Protein AF-A0A3N5P354-F1 (afdb_monomer)

Secondary structure (DSSP, 8-state):
---SS---------SS-EEETTEEE--TTTTSS--TT------HHH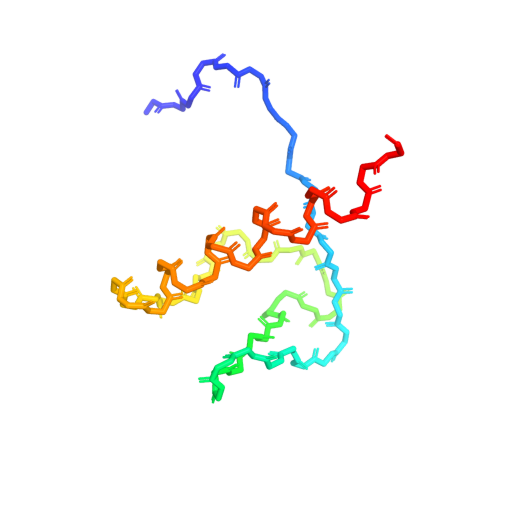HHHHHHHHHHHHHHH--

Mean predicted aligned error: 4.29 Å

pLDDT: mean 91.45, std 7.53, range [50.81, 97.62]

Sequence (63 aa):
FGDPDVHFHVIPRYSGARNFMGMAYQDAGWPGPPALNVDVILDAPARDALVMELRQTWQRAAP

Radius of gyration: 14.05 Å; Cα contacts (8 Å, |Δi|>4): 30; chains: 1; bounding box: 37×28×30 Å

Foldseek 3Di:
DDDPDDDDDDDDADPAWDDDPNDTDHQPQPPHDGPPPDDDDDDPVRVVVVVVVVVVVVVVPDD

Structure (mmCIF, N/CA/C/O backbone):
data_AF-A0A3N5P354-F1
#
_entry.id   AF-A0A3N5P354-F1
#
loop_
_atom_site.group_PDB
_atom_site.id
_atom_site.type_symbol
_atom_site.label_atom_id
_atom_site.label_alt_id
_atom_site.label_comp_id
_atom_site.label_asym_id
_atom_site.label_entity_id
_atom_site.label_seq_id
_atom_site.pdbx_PDB_ins_code
_atom_site.Cartn_x
_atom_site.Cartn_y
_atom_site.Cartn_z
_atom_site.occupancy
_atom_site.B_iso_or_equiv
_atom_site.auth_seq_id
_atom_site.auth_comp_id
_atom_site.auth_asym_id
_atom_site.auth_atom_id
_atom_site.pdbx_PDB_model_num
ATOM 1 N N . PHE A 1 1 ? 18.229 7.958 9.032 1.00 50.81 1 PHE A N 1
ATOM 2 C CA . PHE A 1 1 ? 17.484 8.725 10.045 1.00 50.81 1 PHE A CA 1
ATOM 3 C C . PHE A 1 1 ? 16.016 8.515 9.740 1.00 50.81 1 PHE A C 1
ATOM 5 O O . PHE A 1 1 ? 15.651 8.681 8.584 1.00 50.81 1 PHE A O 1
ATOM 12 N N . GLY A 1 2 ? 15.247 7.983 10.689 1.00 77.44 2 GLY A N 1
ATOM 13 C CA . GLY A 1 2 ? 13.823 7.712 10.478 1.00 77.44 2 GLY A CA 1
ATOM 14 C C . GLY A 1 2 ? 13.014 9.002 10.384 1.00 77.44 2 GLY A C 1
ATOM 15 O O . GLY A 1 2 ? 13.523 10.070 10.729 1.00 77.44 2 GLY A O 1
ATOM 16 N N . ASP A 1 3 ? 11.777 8.881 9.917 1.00 85.38 3 ASP A N 1
ATOM 17 C CA . ASP A 1 3 ? 10.781 9.942 10.040 1.00 85.38 3 ASP A CA 1
ATOM 18 C C . ASP A 1 3 ? 10.588 10.258 11.540 1.00 85.38 3 ASP A C 1
ATOM 20 O O . ASP A 1 3 ? 10.308 9.331 12.309 1.00 85.38 3 ASP A O 1
ATOM 24 N N . PRO A 1 4 ? 10.839 11.503 11.993 1.00 92.94 4 PRO A N 1
ATOM 25 C CA . PRO A 1 4 ? 10.691 11.864 13.400 1.00 92.94 4 PRO A CA 1
ATOM 26 C C . PRO A 1 4 ? 9.228 11.865 13.856 1.00 92.94 4 PRO A C 1
ATOM 28 O O . PRO A 1 4 ? 8.976 11.811 15.063 1.00 92.94 4 PRO A O 1
ATOM 31 N N . ASP A 1 5 ? 8.278 11.922 12.922 1.00 95.06 5 ASP A N 1
ATOM 32 C CA . ASP A 1 5 ? 6.863 11.981 13.236 1.00 95.06 5 ASP A CA 1
ATOM 33 C C . ASP A 1 5 ? 6.314 10.582 13.534 1.00 95.06 5 ASP A C 1
ATOM 35 O O . ASP A 1 5 ? 6.456 9.626 12.762 1.00 95.06 5 ASP A O 1
ATOM 39 N N . VAL A 1 6 ? 5.653 10.455 14.689 1.00 92.50 6 VAL A N 1
ATOM 40 C CA . VAL A 1 6 ? 5.041 9.195 15.121 1.00 92.50 6 VAL A CA 1
ATOM 41 C C . VAL A 1 6 ? 3.899 8.836 14.175 1.00 92.50 6 VAL A C 1
ATOM 43 O O . VAL A 1 6 ? 2.906 9.555 14.075 1.00 92.50 6 VAL A O 1
ATOM 46 N N . HIS A 1 7 ? 4.006 7.673 13.539 1.00 92.69 7 HIS A N 1
ATOM 47 C CA . HIS A 1 7 ? 2.969 7.110 12.685 1.00 92.69 7 HIS A CA 1
ATOM 48 C C . HIS A 1 7 ? 2.834 5.601 12.908 1.00 92.69 7 HIS A C 1
ATOM 50 O O . HIS A 1 7 ? 3.757 4.925 13.364 1.00 92.69 7 HIS A O 1
ATOM 56 N N . PHE A 1 8 ? 1.658 5.068 12.580 1.00 90.19 8 PHE A N 1
ATOM 57 C CA . PHE A 1 8 ? 1.356 3.644 12.683 1.00 90.19 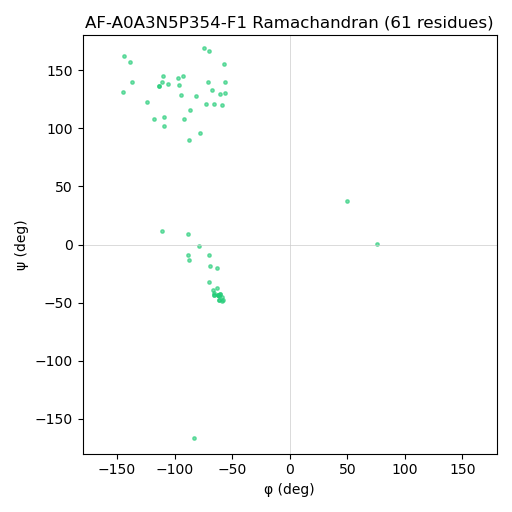8 PHE A CA 1
ATOM 58 C C . PHE A 1 8 ? 1.149 3.056 11.291 1.00 90.19 8 PHE A C 1
ATOM 60 O O . PHE A 1 8 ? 0.430 3.622 10.468 1.00 90.19 8 PHE A O 1
ATOM 67 N N . HIS A 1 9 ? 1.724 1.881 11.043 1.00 88.31 9 HIS A N 1
ATOM 68 C CA . HIS A 1 9 ? 1.426 1.110 9.843 1.00 88.31 9 HIS A 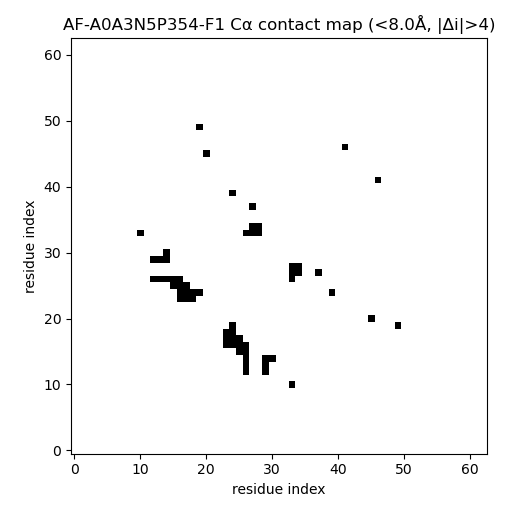CA 1
ATOM 69 C C . HIS A 1 9 ? 0.197 0.232 10.083 1.00 88.31 9 HIS A C 1
ATOM 71 O O . HIS A 1 9 ? 0.232 -0.692 10.895 1.00 88.31 9 HIS A O 1
ATOM 77 N N . VAL A 1 10 ? -0.883 0.496 9.347 1.00 90.19 10 VAL A N 1
ATOM 78 C CA . VAL A 1 10 ? -2.057 -0.383 9.281 1.00 90.19 10 VAL A CA 1
ATOM 79 C C . VAL A 1 10 ? -2.076 -1.029 7.901 1.00 90.19 10 VAL A C 1
ATOM 81 O O . VAL A 1 10 ? -2.299 -0.354 6.900 1.00 90.19 10 VAL A O 1
ATOM 84 N N . ILE A 1 11 ? -1.807 -2.334 7.845 1.00 90.25 11 ILE A N 1
ATOM 85 C CA . ILE A 1 11 ? -1.647 -3.079 6.590 1.00 90.25 11 ILE A CA 1
ATOM 86 C C . ILE A 1 11 ? -2.730 -4.163 6.521 1.00 90.25 11 ILE A C 1
ATO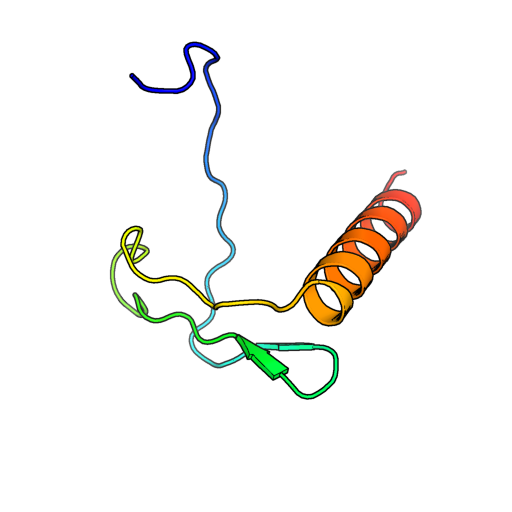M 88 O O . ILE A 1 11 ? -2.640 -5.147 7.261 1.00 90.25 11 ILE A O 1
ATOM 92 N N . PRO A 1 12 ? -3.750 -4.024 5.652 1.00 90.50 12 PRO A N 1
ATOM 93 C CA . PRO A 1 12 ? -4.698 -5.099 5.377 1.00 90.50 12 PRO A CA 1
ATOM 94 C C . PRO A 1 12 ? -3.974 -6.321 4.800 1.00 90.50 12 PRO A C 1
ATOM 96 O O . PRO A 1 12 ? -3.200 -6.194 3.852 1.00 90.50 12 PRO A O 1
ATOM 99 N N . ARG A 1 13 ? -4.223 -7.504 5.370 1.00 94.62 13 ARG A N 1
ATOM 100 C CA . ARG A 1 13 ? -3.562 -8.764 4.992 1.00 94.62 13 ARG A CA 1
ATOM 101 C C . ARG A 1 13 ? -4.559 -9.700 4.318 1.00 94.62 13 ARG A C 1
ATOM 103 O O . ARG A 1 13 ? -5.700 -9.809 4.769 1.00 94.62 13 ARG A O 1
ATOM 110 N N . TYR A 1 14 ? -4.128 -10.394 3.269 1.00 94.62 14 TYR A N 1
ATOM 111 C CA . TYR A 1 14 ? -4.977 -11.309 2.504 1.00 94.62 14 TYR A CA 1
ATOM 112 C C . TYR A 1 14 ? -4.213 -12.594 2.189 1.00 94.62 14 TYR A C 1
ATOM 114 O O . TYR A 1 14 ? -3.059 -12.545 1.782 1.00 94.62 14 TYR A O 1
ATOM 122 N N . SER A 1 15 ? -4.881 -13.746 2.281 1.00 95.38 15 SER A N 1
ATOM 123 C CA . SER A 1 15 ? -4.285 -15.044 1.929 1.00 95.38 15 SER A CA 1
ATOM 124 C C . SER A 1 15 ? -4.042 -15.246 0.431 1.00 95.38 15 SER A C 1
ATOM 126 O O . SER A 1 15 ? -3.411 -16.223 0.036 1.00 95.38 15 SER A O 1
ATOM 128 N N . GLY A 1 16 ? -4.546 -14.343 -0.413 1.00 94.62 16 GLY A N 1
ATOM 129 C CA . GLY A 1 16 ? -4.396 -14.404 -1.860 1.00 94.62 16 GLY A CA 1
ATOM 130 C C . GLY A 1 16 ? -4.239 -13.024 -2.486 1.00 94.62 16 GLY A C 1
ATOM 131 O O . GLY A 1 16 ? -4.614 -12.006 -1.900 1.00 94.62 16 GLY A O 1
ATOM 132 N N . ALA A 1 17 ? -3.728 -13.008 -3.718 1.00 94.81 17 ALA A N 1
ATOM 133 C CA . ALA A 1 17 ? -3.436 -11.781 -4.451 1.00 94.81 17 ALA A CA 1
ATOM 134 C C . ALA A 1 17 ? -4.670 -10.879 -4.584 1.00 94.81 17 ALA A C 1
ATOM 136 O O . ALA A 1 17 ? -5.781 -11.365 -4.826 1.00 94.81 17 ALA A O 1
ATOM 137 N N . ARG A 1 18 ? -4.480 -9.567 -4.435 1.00 94.12 18 ARG A N 1
ATOM 138 C CA . ARG A 1 18 ? -5.441 -8.547 -4.876 1.00 94.12 18 ARG A CA 1
ATOM 139 C C . ARG A 1 18 ? -5.004 -8.043 -6.244 1.00 94.12 18 ARG A C 1
ATOM 141 O O . ARG A 1 18 ? -3.811 -7.932 -6.488 1.00 94.12 18 ARG A O 1
ATOM 148 N N . ASN A 1 19 ? -5.948 -7.756 -7.134 1.00 93.44 19 ASN A N 1
ATOM 149 C CA . ASN A 1 19 ? -5.629 -7.267 -8.474 1.00 93.44 19 ASN A CA 1
ATOM 150 C C . ASN A 1 19 ? -6.119 -5.834 -8.643 1.00 93.44 19 ASN A C 1
ATOM 152 O O . ASN A 1 19 ? -7.250 -5.524 -8.270 1.00 93.44 19 ASN A O 1
ATOM 156 N N . PHE A 1 20 ? -5.290 -4.989 -9.244 1.00 92.50 20 PHE A N 1
ATOM 157 C CA . PHE A 1 20 ? -5.647 -3.627 -9.625 1.00 92.50 20 PHE A CA 1
ATOM 158 C C . PHE A 1 20 ? -4.946 -3.274 -10.937 1.00 92.50 20 PHE A C 1
ATOM 160 O O . PHE A 1 20 ? -3.758 -3.536 -11.087 1.00 92.50 20 PHE A O 1
ATOM 167 N N . MET A 1 21 ? -5.693 -2.739 -11.909 1.00 89.94 21 MET A N 1
ATOM 168 C CA . MET A 1 21 ? -5.181 -2.390 -13.247 1.00 89.94 21 MET A CA 1
ATOM 169 C C . MET A 1 21 ? -4.382 -3.520 -13.933 1.00 89.94 21 MET A C 1
ATOM 171 O O . MET A 1 21 ? -3.373 -3.279 -14.586 1.00 89.94 21 MET A O 1
ATOM 175 N N . GLY A 1 22 ? -4.814 -4.776 -13.764 1.00 90.00 22 GLY A N 1
ATOM 176 C CA . GLY A 1 22 ? -4.133 -5.948 -14.335 1.00 90.00 22 GLY A CA 1
ATOM 177 C C . GLY A 1 22 ? -2.843 -6.367 -13.616 1.00 90.00 22 GLY A C 1
ATOM 178 O O . GLY A 1 22 ? -2.239 -7.363 -14.005 1.00 90.00 22 GLY A O 1
ATOM 179 N N . MET A 1 23 ? -2.443 -5.662 -12.554 1.00 90.44 23 MET A N 1
ATOM 180 C CA . MET A 1 23 ? -1.310 -6.013 -11.701 1.00 90.44 23 MET A CA 1
ATOM 181 C C . MET A 1 23 ? -1.773 -6.776 -10.459 1.00 90.44 23 MET A C 1
ATOM 183 O O . MET A 1 23 ? -2.761 -6.408 -9.819 1.00 90.44 23 MET A O 1
ATOM 187 N N . ALA A 1 24 ? -1.030 -7.827 -10.109 1.00 92.62 24 ALA A N 1
ATOM 188 C CA . ALA A 1 24 ? -1.261 -8.627 -8.915 1.00 92.62 24 ALA A CA 1
ATOM 189 C C . ALA A 1 24 ? -0.404 -8.133 -7.740 1.00 92.62 24 ALA A C 1
ATOM 191 O O . ALA A 1 24 ? 0.815 -8.027 -7.841 1.00 92.62 24 ALA A O 1
ATOM 192 N N . TYR A 1 25 ? -1.054 -7.907 -6.605 1.00 92.69 25 TYR A N 1
ATOM 193 C CA . TYR A 1 25 ? -0.464 -7.504 -5.334 1.00 92.69 25 TYR A CA 1
ATOM 194 C C . TYR A 1 25 ? -0.561 -8.687 -4.376 1.00 92.69 25 TYR A C 1
ATOM 196 O O . TYR A 1 25 ? -1.638 -9.001 -3.858 1.00 92.69 25 TYR A O 1
ATOM 204 N N . GLN A 1 26 ? 0.556 -9.389 -4.201 1.00 93.31 26 GLN A N 1
ATOM 205 C CA . GLN A 1 26 ? 0.655 -10.530 -3.298 1.00 93.31 26 GLN A CA 1
ATOM 206 C C . GLN A 1 26 ? 1.144 -10.094 -1.922 1.00 93.31 26 GLN A C 1
ATOM 208 O O . GLN A 1 26 ? 2.000 -9.223 -1.792 1.00 93.31 26 GLN A O 1
ATOM 213 N N . ASP A 1 27 ? 0.625 -10.752 -0.894 1.00 94.56 27 ASP A N 1
ATOM 214 C CA . ASP A 1 27 ? 1.109 -10.605 0.469 1.00 94.56 27 ASP A CA 1
ATOM 215 C C . ASP A 1 27 ? 2.265 -11.584 0.710 1.00 94.56 27 ASP A C 1
ATOM 217 O O . ASP A 1 27 ? 2.057 -12.729 1.110 1.00 94.56 27 ASP A O 1
ATOM 221 N N . ALA A 1 28 ? 3.493 -11.142 0.435 1.00 94.12 28 ALA A N 1
ATOM 222 C CA . ALA A 1 28 ? 4.689 -11.986 0.530 1.00 94.12 28 ALA A CA 1
ATOM 223 C C . ALA A 1 28 ? 4.981 -12.493 1.955 1.00 94.12 28 ALA A C 1
ATOM 225 O O . ALA A 1 28 ? 5.700 -13.474 2.126 1.00 94.12 28 ALA A O 1
ATOM 226 N N . GLY A 1 29 ? 4.436 -11.827 2.979 1.00 93.94 29 GLY A N 1
ATOM 227 C CA . GLY A 1 29 ? 4.600 -12.227 4.374 1.00 93.94 29 GLY A CA 1
ATOM 228 C C . GLY A 1 29 ? 3.549 -13.225 4.853 1.00 93.94 29 GLY A C 1
ATOM 229 O O . GLY A 1 29 ? 3.657 -13.713 5.973 1.00 93.94 29 GLY A O 1
ATOM 230 N N . TRP A 1 30 ? 2.497 -13.504 4.079 1.00 96.00 30 TRP A N 1
ATOM 231 C CA . TRP A 1 30 ? 1.402 -14.372 4.519 1.00 96.00 30 TRP A CA 1
ATOM 232 C C . TRP A 1 30 ? 1.834 -15.851 4.605 1.00 96.00 30 TRP A C 1
ATOM 234 O O . TRP A 1 30 ? 2.530 -16.326 3.708 1.00 96.00 30 TRP A O 1
ATOM 244 N N . PRO A 1 31 ? 1.408 -16.627 5.630 1.00 95.88 31 PRO A N 1
ATOM 245 C CA . PRO A 1 31 ? 0.519 -16.278 6.753 1.00 95.88 31 PRO A CA 1
ATOM 246 C C . PRO A 1 31 ? 1.230 -15.689 7.984 1.00 95.88 31 PRO A C 1
ATOM 248 O O . PRO A 1 31 ? 0.621 -15.553 9.043 1.00 95.88 31 PRO A O 1
ATOM 251 N N . GLY A 1 32 ? 2.517 -15.373 7.876 1.00 94.56 32 GLY A N 1
ATOM 252 C CA . GLY A 1 32 ? 3.312 -14.787 8.948 1.00 94.56 32 GLY A CA 1
ATOM 253 C C . GLY A 1 32 ? 3.172 -13.260 9.088 1.00 94.56 32 GLY A C 1
ATOM 254 O O . GLY A 1 32 ? 2.261 -12.623 8.532 1.00 94.56 32 GLY A O 1
ATOM 255 N N . PRO A 1 33 ? 4.086 -12.643 9.860 1.00 94.44 33 PRO A N 1
ATOM 256 C CA . PRO A 1 33 ? 4.166 -11.192 9.993 1.00 94.44 33 PRO A CA 1
ATOM 257 C C . PRO A 1 33 ? 4.345 -10.486 8.636 1.00 94.44 33 PRO A C 1
ATOM 259 O O . PRO A 1 33 ? 4.856 -11.096 7.695 1.00 94.44 33 PRO A O 1
ATOM 262 N N . PRO A 1 34 ? 3.945 -9.206 8.508 1.00 93.38 34 PRO A N 1
ATOM 263 C CA . PRO A 1 34 ? 4.17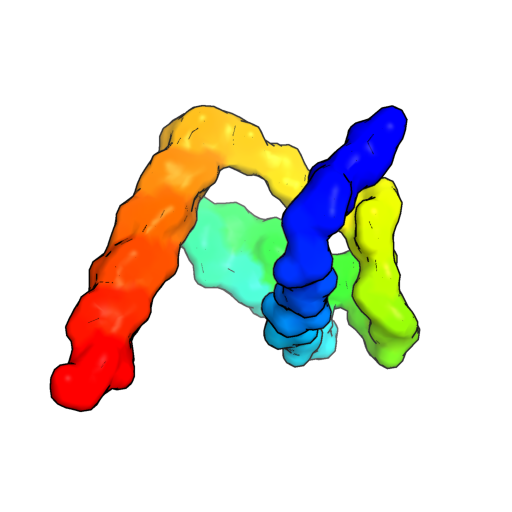9 -8.446 7.284 1.00 93.38 34 PRO A CA 1
ATOM 264 C C . PRO A 1 34 ? 5.670 -8.419 6.928 1.00 93.38 34 PRO A C 1
ATOM 266 O O . PRO A 1 34 ? 6.507 -8.092 7.771 1.00 93.38 34 PRO A O 1
ATOM 269 N N . ALA A 1 35 ? 6.000 -8.741 5.678 1.00 93.88 35 ALA A N 1
ATOM 270 C CA . ALA A 1 35 ? 7.358 -8.621 5.165 1.00 93.88 35 ALA A CA 1
ATOM 271 C C . ALA A 1 35 ? 7.646 -7.148 4.833 1.00 93.88 35 ALA A C 1
ATOM 273 O O . ALA A 1 35 ? 7.282 -6.667 3.766 1.00 93.88 35 ALA A O 1
ATOM 274 N N . LEU A 1 36 ? 8.276 -6.420 5.762 1.00 90.50 36 LEU A N 1
ATOM 275 C CA . LEU A 1 36 ? 8.574 -4.982 5.613 1.00 90.50 36 LEU A CA 1
ATOM 276 C C . LEU A 1 36 ? 9.797 -4.685 4.728 1.00 90.50 36 LEU A C 1
ATOM 278 O O . LEU A 1 36 ? 10.165 -3.531 4.545 1.00 90.50 36 LEU A O 1
ATOM 282 N N . ASN A 1 37 ? 10.452 -5.726 4.222 1.00 91.31 37 ASN A N 1
ATOM 283 C CA . ASN A 1 37 ? 11.627 -5.653 3.358 1.00 91.31 37 ASN A CA 1
ATOM 284 C C . ASN A 1 37 ? 11.333 -6.107 1.919 1.00 9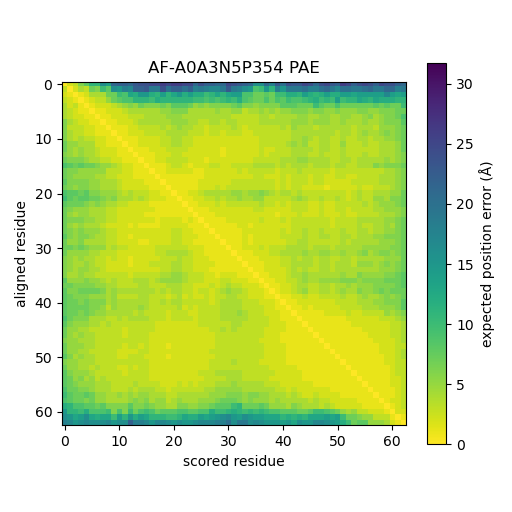1.31 37 ASN A C 1
ATOM 286 O O . ASN A 1 37 ? 12.271 -6.383 1.171 1.00 91.31 37 ASN A O 1
ATOM 290 N N . VAL A 1 38 ? 10.057 -6.270 1.562 1.00 90.38 38 VAL A N 1
ATOM 291 C CA . VAL A 1 38 ? 9.622 -6.716 0.237 1.00 90.38 38 VAL A CA 1
ATOM 292 C C . VAL A 1 38 ? 8.673 -5.682 -0.345 1.00 90.38 38 VAL A C 1
ATOM 294 O O . VAL A 1 38 ? 7.621 -5.408 0.229 1.00 90.38 38 VAL A O 1
ATOM 297 N N . ASP A 1 39 ? 9.027 -5.172 -1.520 1.00 88.50 39 ASP A N 1
ATOM 298 C CA . ASP A 1 39 ? 8.273 -4.133 -2.212 1.00 88.50 39 ASP A CA 1
ATOM 299 C C . ASP A 1 39 ? 7.592 -4.675 -3.472 1.00 88.50 39 ASP A C 1
ATOM 301 O O . ASP A 1 39 ? 8.152 -5.489 -4.211 1.00 88.50 39 ASP A O 1
ATOM 305 N N . VAL A 1 40 ? 6.399 -4.154 -3.768 1.00 88.19 40 VAL A N 1
ATOM 306 C CA . VAL A 1 40 ? 5.809 -4.235 -5.109 1.00 88.19 40 VAL A CA 1
ATOM 307 C C . VAL A 1 40 ? 6.233 -2.979 -5.862 1.00 88.19 40 VAL A C 1
ATOM 309 O O . VAL A 1 40 ? 5.771 -1.880 -5.555 1.00 88.19 40 VAL A O 1
ATOM 312 N N . ILE A 1 41 ? 7.134 -3.131 -6.833 1.00 90.06 41 ILE A N 1
ATOM 313 C CA . ILE A 1 41 ? 7.640 -2.001 -7.617 1.00 90.06 41 ILE A CA 1
ATOM 314 C C . ILE A 1 41 ? 6.544 -1.521 -8.571 1.00 90.06 41 ILE A C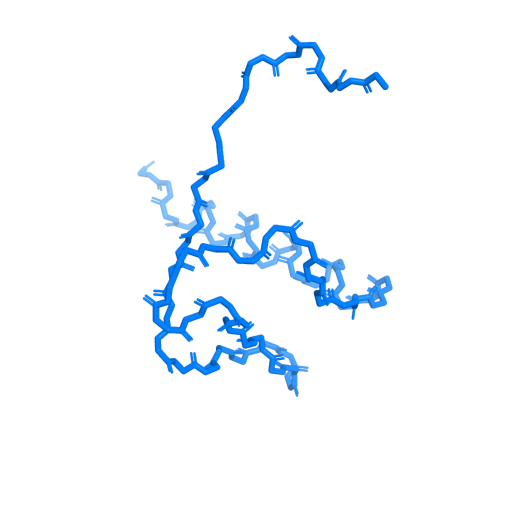 1
ATOM 316 O O . ILE A 1 41 ? 6.084 -2.272 -9.430 1.00 90.06 41 ILE A O 1
ATOM 320 N N . LEU A 1 42 ? 6.158 -0.254 -8.428 1.00 90.44 42 LEU A N 1
ATOM 321 C CA . LEU A 1 42 ? 5.214 0.424 -9.312 1.00 90.44 42 LEU A CA 1
ATOM 322 C C . LEU A 1 42 ? 5.958 1.404 -10.213 1.00 90.44 42 LEU A C 1
ATOM 324 O O . LEU A 1 42 ? 6.825 2.149 -9.751 1.00 90.44 42 LEU A O 1
ATOM 328 N N . ASP A 1 43 ? 5.577 1.446 -11.487 1.00 93.25 43 ASP A N 1
ATOM 329 C CA . ASP A 1 43 ? 5.932 2.571 -12.342 1.00 93.25 43 ASP A CA 1
ATOM 330 C C . ASP A 1 43 ? 5.079 3.806 -11.997 1.00 93.25 43 ASP A C 1
ATOM 332 O O . ASP A 1 43 ? 4.120 3.747 -11.216 1.00 93.25 43 ASP A O 1
ATOM 336 N N . ALA A 1 44 ? 5.460 4.964 -12.543 1.00 95.12 44 ALA A N 1
ATOM 337 C CA . ALA A 1 44 ? 4.752 6.210 -12.260 1.00 95.12 44 ALA A CA 1
ATOM 338 C C . ALA A 1 44 ? 3.258 6.146 -12.653 1.00 95.12 44 ALA A C 1
ATOM 340 O O . ALA A 1 4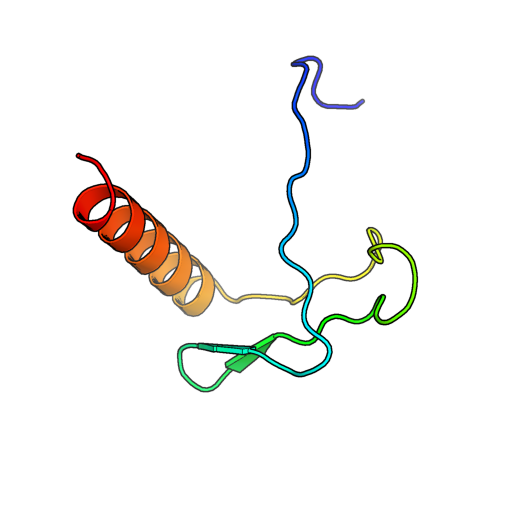4 ? 2.433 6.507 -11.811 1.00 95.12 44 ALA A O 1
ATOM 341 N N . PRO A 1 45 ? 2.872 5.628 -13.840 1.00 94.94 45 PRO A N 1
ATOM 342 C CA . PRO A 1 45 ? 1.461 5.470 -14.195 1.00 94.94 45 PRO A CA 1
ATOM 343 C C . PRO A 1 45 ? 0.653 4.602 -13.218 1.00 94.94 45 PRO A C 1
ATOM 345 O O . PRO A 1 45 ? -0.430 5.013 -12.794 1.00 94.94 45 PRO A O 1
ATOM 348 N N . ALA A 1 46 ? 1.157 3.426 -12.828 1.00 93.12 46 ALA A N 1
ATOM 349 C CA . ALA A 1 46 ? 0.454 2.525 -11.916 1.00 93.12 46 ALA A CA 1
ATOM 350 C C . ALA A 1 46 ? 0.314 3.133 -10.515 1.00 93.12 46 ALA A C 1
ATOM 352 O O . ALA A 1 46 ? -0.758 3.060 -9.906 1.00 93.12 46 ALA A O 1
ATOM 353 N N . ARG A 1 47 ? 1.373 3.786 -10.017 1.00 95.12 47 ARG A N 1
ATOM 354 C CA . ARG A 1 47 ? 1.342 4.530 -8.752 1.00 95.12 47 ARG A CA 1
ATOM 355 C C . ARG A 1 47 ? 0.277 5.626 -8.784 1.00 95.12 47 ARG A C 1
ATOM 357 O O . ARG A 1 47 ? -0.514 5.728 -7.849 1.00 95.12 47 ARG A O 1
ATOM 364 N N . ASP A 1 48 ? 0.249 6.436 -9.838 1.00 97.00 48 ASP A N 1
ATOM 365 C CA . ASP A 1 48 ? -0.663 7.579 -9.937 1.00 97.00 48 ASP A CA 1
ATOM 366 C C . ASP A 1 48 ? -2.126 7.124 -10.028 1.00 97.00 48 ASP A C 1
ATOM 368 O O . ASP A 1 48 ? -2.994 7.689 -9.354 1.00 97.00 48 ASP A O 1
ATOM 372 N N . ALA A 1 49 ? -2.392 6.042 -10.767 1.00 96.25 49 ALA A N 1
ATOM 373 C CA . ALA A 1 49 ? -3.708 5.410 -10.815 1.00 96.25 49 ALA A CA 1
ATOM 374 C C . ALA A 1 49 ? -4.154 4.892 -9.437 1.00 96.25 49 ALA A C 1
ATOM 376 O O . ALA A 1 49 ? -5.293 5.128 -9.029 1.00 96.25 49 ALA A O 1
ATOM 377 N N . LEU A 1 50 ? -3.258 4.231 -8.694 1.00 95.00 50 LEU A N 1
ATOM 378 C CA . LEU A 1 50 ? -3.564 3.706 -7.362 1.00 95.00 50 LEU A CA 1
ATOM 379 C C . LEU A 1 50 ? -3.843 4.834 -6.357 1.00 95.00 50 LEU A C 1
ATOM 381 O O . LEU A 1 50 ? -4.817 4.770 -5.609 1.00 95.00 50 LEU A O 1
ATOM 385 N N . VAL A 1 51 ? -3.034 5.899 -6.367 1.00 96.12 51 VAL A N 1
ATOM 386 C CA . VAL A 1 51 ? -3.243 7.079 -5.509 1.00 96.12 51 VAL A CA 1
ATOM 387 C C . VAL A 1 51 ? -4.589 7.741 -5.804 1.00 96.12 51 VAL A C 1
ATOM 389 O O . VAL A 1 51 ? -5.304 8.118 -4.871 1.00 96.12 51 VAL A O 1
ATOM 392 N N . MET A 1 52 ? -4.953 7.882 -7.081 1.00 97.62 52 MET A N 1
ATOM 393 C CA . MET A 1 52 ? -6.244 8.445 -7.474 1.00 97.62 52 MET A CA 1
ATOM 394 C C . MET A 1 52 ? -7.412 7.597 -6.955 1.00 97.62 52 MET A C 1
ATOM 396 O O . MET A 1 52 ? -8.328 8.148 -6.343 1.00 97.62 52 MET A O 1
ATOM 400 N N . GLU A 1 53 ? -7.363 6.276 -7.141 1.00 96.12 53 GLU A N 1
ATOM 401 C CA . GLU A 1 53 ? -8.428 5.370 -6.693 1.00 96.12 53 GLU A CA 1
ATOM 402 C C . GLU A 1 53 ? -8.600 5.392 -5.169 1.00 96.12 53 GLU A C 1
ATOM 404 O O . GLU A 1 53 ? -9.724 5.471 -4.667 1.00 96.12 53 GLU A O 1
ATOM 409 N N . LEU A 1 54 ? -7.494 5.381 -4.416 1.00 93.31 54 LEU A N 1
ATOM 410 C CA . LEU A 1 54 ? -7.530 5.439 -2.953 1.00 93.31 54 LEU A CA 1
ATOM 411 C C . LEU A 1 54 ? -8.164 6.742 -2.456 1.00 93.31 54 LEU A C 1
ATOM 413 O O . LEU A 1 54 ? -9.010 6.710 -1.562 1.00 93.31 54 LEU A O 1
ATOM 417 N N . ARG A 1 55 ? -7.816 7.884 -3.066 1.00 96.25 55 ARG A N 1
ATOM 418 C CA . ARG A 1 55 ? -8.421 9.184 -2.732 1.00 96.25 55 ARG A CA 1
ATOM 419 C C . ARG A 1 55 ? -9.925 9.192 -2.992 1.00 96.25 55 ARG A C 1
ATOM 421 O O . ARG A 1 55 ? -10.685 9.611 -2.123 1.00 96.25 55 ARG A O 1
ATOM 428 N N . GLN A 1 56 ? -10.356 8.714 -4.158 1.00 97.06 56 GLN A N 1
ATOM 429 C CA . GLN A 1 56 ? -11.778 8.669 -4.510 1.00 97.06 56 GLN A CA 1
ATOM 430 C C . GLN A 1 56 ? -12.555 7.711 -3.606 1.00 97.06 56 GLN A C 1
ATOM 432 O O . GLN A 1 56 ? -13.637 8.047 -3.131 1.00 97.06 56 GLN A O 1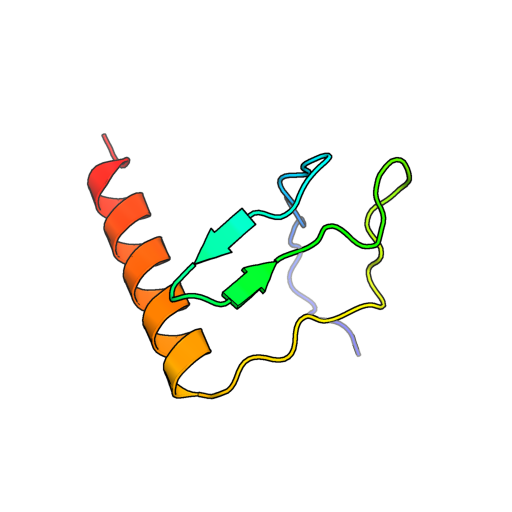
ATOM 437 N N . THR A 1 57 ? -12.001 6.531 -3.324 1.00 95.00 57 THR A N 1
ATOM 438 C CA . THR A 1 57 ? -12.615 5.562 -2.409 1.00 95.00 57 THR A CA 1
ATOM 439 C C . THR A 1 57 ? -12.782 6.145 -1.015 1.00 95.00 57 THR A C 1
ATOM 441 O O . THR A 1 57 ? -13.853 6.005 -0.431 1.00 95.00 57 THR A O 1
ATOM 444 N N . TRP A 1 58 ? -11.774 6.857 -0.508 1.00 93.19 58 TRP A N 1
ATOM 445 C CA . TRP A 1 58 ? -11.865 7.516 0.791 1.00 93.19 58 TRP A CA 1
ATOM 446 C C . TRP A 1 58 ? -12.964 8.577 0.827 1.00 93.19 58 TRP A C 1
ATOM 448 O O . TRP A 1 58 ? -13.739 8.630 1.773 1.00 93.19 58 TRP A O 1
ATOM 458 N N . GLN A 1 59 ? -13.074 9.390 -0.225 1.00 95.44 59 GLN A N 1
ATOM 459 C CA . GLN A 1 59 ? -14.133 10.395 -0.342 1.00 95.44 59 GLN A CA 1
ATOM 460 C C . GLN A 1 59 ? -15.530 9.769 -0.407 1.00 95.44 59 GLN A C 1
ATOM 462 O O . GLN A 1 59 ? -16.459 10.313 0.173 1.00 95.44 59 GLN A O 1
ATOM 467 N N . ARG A 1 60 ? -15.682 8.624 -1.082 1.00 95.56 60 ARG A N 1
ATOM 468 C CA . ARG A 1 60 ? -16.955 7.887 -1.146 1.00 95.56 60 ARG A CA 1
ATOM 469 C C . ARG A 1 60 ? -17.331 7.229 0.182 1.00 95.56 60 ARG A C 1
ATOM 471 O O . ARG A 1 60 ? -18.513 7.057 0.450 1.00 95.56 60 ARG A O 1
ATOM 478 N N . ALA A 1 61 ? -16.337 6.801 0.957 1.00 89.12 61 ALA A N 1
ATOM 479 C CA . ALA A 1 61 ? -16.530 6.128 2.239 1.00 89.12 61 ALA A CA 1
ATOM 480 C C . ALA A 1 61 ? -16.642 7.100 3.426 1.00 89.12 61 ALA A C 1
ATOM 482 O O . ALA A 1 61 ? -17.027 6.677 4.516 1.00 89.12 61 ALA A O 1
ATOM 483 N N . ALA A 1 62 ? -16.283 8.372 3.233 1.00 75.38 62 ALA A N 1
ATOM 484 C CA . ALA A 1 62 ? -16.453 9.405 4.240 1.00 75.38 62 ALA A CA 1
ATOM 485 C C . ALA A 1 62 ? -17.959 9.667 4.470 1.00 75.38 62 ALA A C 1
ATOM 487 O O . ALA A 1 62 ? -18.699 9.760 3.489 1.00 75.38 62 ALA A O 1
ATOM 488 N N . PRO A 1 63 ? -18.410 9.732 5.735 1.00 61.56 63 PRO A N 1
ATOM 489 C CA . PRO A 1 63 ? -19.812 9.966 6.080 1.00 61.56 63 PRO A CA 1
ATOM 490 C C . PRO A 1 63 ? -20.308 11.363 5.692 1.00 61.56 63 PRO A C 1
ATOM 492 O O . PRO A 1 63 ? -19.480 12.304 5.641 1.00 61.56 63 PRO A O 1
#

Solvent-accessible surface area (backbone atoms only — not comparable to full-atom values): 4385 Å² total; per-residue (Å²): 133,76,79,87,69,90,77,82,90,83,76,92,82,48,98,57,65,47,76,57,96,91,42,77,51,67,52,87,22,59,96,60,68,82,49,89,89,66,81,84,89,66,56,72,69,59,46,52,53,51,54,50,50,53,53,52,50,50,62,71,70,52,132